Protein AF-A0AAW5KP10-F1 (afdb_monomer_lite)

Radius of gyration: 27.08 Å; chains: 1; bounding box: 74×50×56 Å

pLDDT: mean 73.11, std 18.59, range [37.91, 92.56]

Organism: NCBI:txid1160721

Sequence (96 aa):
QRYPEGTRICLDSMDNDPRPIPPGTKGIVQFVDDAGTLHCKFDNGRTLGVIPDVDKFHKIAQEQSQIDKQTEENIECEEITETEDLEENEEMNMSM

Foldseek 3Di:
DVADFQFKKFFQDAPPDPDTDDGRWIWTFHDADPVGWGFTQTPVRDTDTDHPVGTDMDTDDDDDPDPDDDPDDDPDDPPDPDDDDDDDDDDDDPDD

InterPro domains:
  IPR025463 Domain of unknown function DUF4314 [PF14192] (1-60)

Secondary structure (DSSP, 8-state):
--S-TT-EEEEEE-SS-SSPPPTTEEEEEE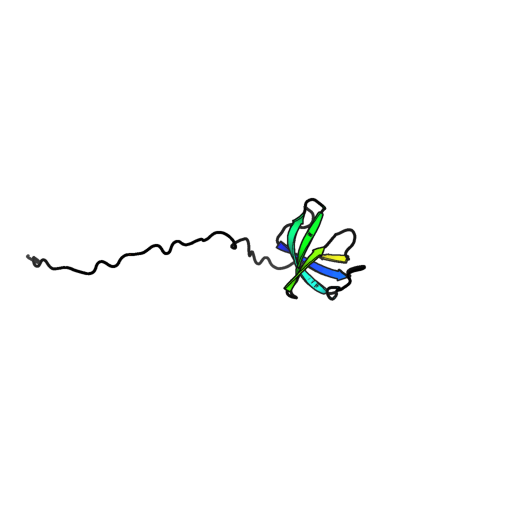EE-TT--EEEEETTS-EEEE-TTTSEEEE-----------SS------------------------

Structure (mmCIF, N/CA/C/O backbone):
data_AF-A0AAW5KP10-F1
#
_entry.id   AF-A0AAW5KP10-F1
#
loop_
_atom_site.group_PDB
_atom_site.id
_atom_site.type_symbol
_atom_site.label_atom_id
_atom_site.label_alt_id
_atom_site.label_comp_id
_atom_site.label_asym_id
_atom_site.label_entity_id
_atom_site.label_seq_id
_atom_site.pdbx_PDB_ins_code
_atom_site.Cartn_x
_atom_site.Cartn_y
_atom_site.Cartn_z
_atom_site.occupancy
_atom_site.B_iso_or_equiv
_atom_site.auth_seq_id
_atom_site.auth_comp_id
_atom_site.auth_asym_id
_atom_site.auth_atom_id
_atom_site.pdbx_PDB_model_num
ATOM 1 N N . GLN A 1 1 ? -14.089 -11.319 -3.694 1.00 61.66 1 GLN A N 1
ATOM 2 C CA . GLN A 1 1 ? -13.203 -10.223 -3.245 1.00 61.66 1 GLN A CA 1
ATOM 3 C C . GLN A 1 1 ? -12.163 -10.754 -2.255 1.00 61.66 1 GLN A C 1
ATOM 5 O O . GLN A 1 1 ? -12.563 -11.329 -1.252 1.00 61.66 1 GLN A O 1
ATOM 10 N N . ARG A 1 2 ? -10.849 -10.623 -2.513 1.00 75.69 2 ARG A N 1
ATOM 11 C CA . ARG A 1 2 ? -9.781 -11.093 -1.587 1.00 75.69 2 ARG A CA 1
ATOM 12 C C . ARG A 1 2 ? -9.390 -10.044 -0.532 1.00 75.69 2 ARG A C 1
ATOM 14 O O . ARG A 1 2 ? -8.847 -10.401 0.518 1.00 75.69 2 ARG A O 1
ATOM 21 N N . TYR A 1 3 ? -9.712 -8.783 -0.808 1.00 84.31 3 TYR A N 1
ATOM 22 C CA . TYR A 1 3 ? -9.455 -7.614 0.028 1.00 84.31 3 TYR A CA 1
ATOM 23 C C . TYR A 1 3 ? -10.675 -6.680 -0.068 1.00 84.31 3 TYR A C 1
ATOM 25 O O . TYR A 1 3 ? -10.806 -5.965 -1.062 1.00 84.31 3 TYR A O 1
ATOM 33 N N . PRO A 1 4 ? -11.640 -6.765 0.863 1.00 83.44 4 PRO A N 1
ATOM 34 C CA . PRO A 1 4 ? -12.749 -5.813 0.914 1.00 83.44 4 PRO A CA 1
ATOM 35 C C . PRO A 1 4 ? -12.275 -4.410 1.328 1.00 83.44 4 PRO A C 1
ATOM 37 O O . PRO A 1 4 ? -11.209 -4.262 1.935 1.00 83.44 4 PRO A O 1
ATOM 40 N N . GLU A 1 5 ? -13.086 -3.394 1.033 1.00 87.06 5 GLU A N 1
ATOM 41 C CA . GLU A 1 5 ? -12.952 -2.053 1.619 1.00 87.06 5 GLU A CA 1
ATOM 42 C C . GLU A 1 5 ? -12.870 -2.145 3.153 1.00 87.06 5 GLU A C 1
ATOM 44 O O . GLU A 1 5 ? -13.457 -3.033 3.776 1.00 87.06 5 GLU A O 1
ATOM 49 N N . GLY A 1 6 ? -12.054 -1.285 3.760 1.00 85.50 6 GLY A N 1
ATOM 50 C CA . GLY A 1 6 ? -11.770 -1.309 5.193 1.00 85.50 6 GLY A CA 1
ATOM 51 C C . GLY A 1 6 ? -10.719 -2.344 5.610 1.00 85.50 6 GLY A C 1
ATOM 52 O O . GLY A 1 6 ? -10.340 -2.395 6.779 1.00 85.50 6 GLY A O 1
ATOM 53 N N . THR A 1 7 ? -10.191 -3.156 4.685 1.00 88.06 7 THR A N 1
ATOM 54 C CA . THR A 1 7 ? -9.107 -4.091 5.020 1.00 88.06 7 THR A CA 1
ATOM 55 C C . THR A 1 7 ? -7.850 -3.324 5.394 1.00 88.06 7 THR A C 1
ATOM 57 O O . THR A 1 7 ? -7.338 -2.526 4.607 1.00 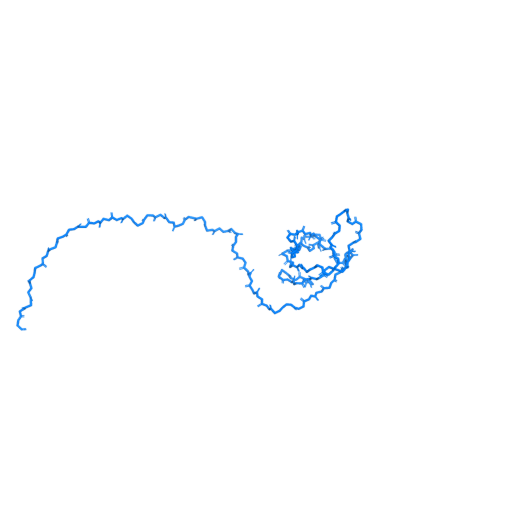88.06 7 THR A O 1
ATOM 60 N N . ARG A 1 8 ? -7.291 -3.626 6.565 1.00 91.56 8 ARG A N 1
ATOM 61 C CA . ARG A 1 8 ? -5.988 -3.106 6.955 1.00 91.56 8 ARG A CA 1
ATOM 62 C C . ARG A 1 8 ? -4.864 -3.967 6.384 1.00 91.56 8 ARG A C 1
ATOM 64 O O . ARG A 1 8 ? -4.817 -5.184 6.576 1.00 91.56 8 ARG A O 1
ATOM 71 N N . ILE A 1 9 ? -3.933 -3.316 5.703 1.00 91.25 9 ILE A N 1
ATOM 72 C CA . ILE A 1 9 ? -2.740 -3.924 5.124 1.00 91.25 9 ILE A CA 1
ATOM 73 C C . ILE A 1 9 ? -1.477 -3.262 5.668 1.00 91.25 9 ILE A C 1
ATOM 75 O O . ILE A 1 9 ? -1.499 -2.121 6.130 1.00 91.25 9 ILE A O 1
ATOM 79 N N . CYS A 1 10 ? -0.373 -3.991 5.614 1.00 91.88 10 CYS A N 1
ATOM 80 C CA . CYS A 1 10 ? 0.961 -3.502 5.914 1.00 91.88 10 CYS A CA 1
ATOM 81 C C . CYS A 1 10 ? 1.841 -3.755 4.692 1.00 91.88 10 CYS A C 1
ATOM 83 O O . CYS A 1 10 ? 1.920 -4.890 4.218 1.00 91.88 10 CYS A O 1
ATOM 85 N N . LEU A 1 11 ? 2.443 -2.693 4.158 1.00 91.00 11 LEU A N 1
ATOM 86 C CA . LEU A 1 11 ? 3.317 -2.776 2.995 1.00 91.00 11 LEU A CA 1
ATOM 87 C C . LEU A 1 11 ? 4.698 -3.259 3.436 1.00 91.00 11 LEU A C 1
ATOM 89 O O . LEU A 1 11 ? 5.332 -2.609 4.261 1.00 91.00 11 LEU A O 1
ATOM 93 N N . ASP A 1 12 ? 5.177 -4.366 2.880 1.00 89.44 12 ASP A N 1
ATOM 94 C CA . ASP A 1 12 ? 6.485 -4.939 3.208 1.00 89.44 12 ASP A CA 1
ATOM 95 C C . ASP A 1 12 ? 7.582 -4.421 2.288 1.00 89.44 12 ASP A C 1
ATOM 97 O O . ASP A 1 12 ? 8.709 -4.214 2.723 1.00 89.44 12 ASP A O 1
ATOM 101 N N . SER A 1 13 ? 7.281 -4.241 1.004 1.00 85.56 13 SER A N 1
ATOM 102 C CA . SER A 1 13 ? 8.217 -3.697 0.026 1.00 85.56 13 SER A CA 1
ATOM 103 C C . SER A 1 13 ? 7.479 -3.315 -1.252 1.00 85.56 13 SER A C 1
ATOM 105 O O . SER A 1 13 ? 6.440 -3.892 -1.573 1.00 85.56 13 SER A O 1
ATOM 107 N N . MET A 1 14 ? 8.048 -2.361 -1.978 1.00 82.38 14 MET A N 1
ATOM 108 C CA . MET A 1 14 ? 7.521 -1.843 -3.229 1.00 82.38 14 MET A CA 1
ATOM 109 C C . MET A 1 14 ? 8.642 -1.873 -4.260 1.00 82.38 14 MET A C 1
ATOM 111 O O . MET A 1 14 ? 9.685 -1.249 -4.048 1.00 82.38 14 MET A O 1
ATOM 115 N N . ASP A 1 15 ? 8.447 -2.627 -5.338 1.00 72.94 15 ASP A N 1
ATOM 116 C CA . ASP A 1 15 ? 9.431 -2.715 -6.413 1.00 72.94 15 ASP A CA 1
ATOM 117 C C . ASP A 1 15 ? 9.234 -1.543 -7.389 1.00 72.94 15 ASP A C 1
ATOM 119 O O . ASP A 1 15 ? 8.129 -1.262 -7.843 1.00 72.94 15 ASP A O 1
ATOM 123 N N . ASN A 1 16 ? 10.333 -0.865 -7.735 1.00 68.81 16 ASN A N 1
ATOM 124 C CA . ASN A 1 16 ? 10.414 0.180 -8.770 1.00 68.81 16 ASN A CA 1
ATOM 125 C C . ASN A 1 16 ? 9.646 1.505 -8.541 1.00 68.81 16 ASN A C 1
ATOM 127 O O . ASN A 1 16 ? 9.500 2.275 -9.492 1.00 68.81 16 ASN A O 1
ATOM 131 N N . ASP A 1 17 ? 9.214 1.845 -7.321 1.00 75.88 17 ASP A N 1
ATOM 132 C CA . ASP A 1 17 ? 8.623 3.172 -7.063 1.00 75.88 17 ASP A CA 1
ATOM 133 C C . ASP A 1 17 ? 9.722 4.256 -6.911 1.00 75.88 17 ASP A C 1
ATOM 135 O O . ASP A 1 17 ? 10.654 4.080 -6.120 1.00 75.88 17 ASP A O 1
ATOM 139 N N . PRO A 1 18 ? 9.648 5.397 -7.629 1.00 75.88 18 PRO A N 1
ATOM 140 C CA . PRO A 1 18 ? 10.612 6.498 -7.505 1.00 75.88 18 PRO A CA 1
ATOM 141 C C . PRO A 1 18 ? 10.577 7.211 -6.140 1.00 75.88 18 PRO A C 1
ATOM 143 O O . PRO A 1 18 ? 11.510 7.934 -5.788 1.00 75.88 18 PRO A O 1
ATOM 146 N N . ARG A 1 19 ? 9.496 7.053 -5.370 1.00 76.81 19 ARG A N 1
ATOM 147 C CA . ARG A 1 19 ? 9.302 7.556 -4.005 1.00 76.81 19 ARG A CA 1
ATOM 148 C C . ARG A 1 19 ? 8.646 6.459 -3.157 1.00 76.81 19 ARG A C 1
ATOM 150 O O . ARG A 1 19 ? 7.475 6.606 -2.776 1.00 76.81 19 ARG A O 1
ATOM 157 N N . PRO A 1 20 ? 9.391 5.400 -2.805 1.00 78.75 20 PRO A N 1
ATOM 158 C CA . PRO A 1 20 ? 8.825 4.261 -2.104 1.00 78.75 20 PRO A CA 1
ATOM 159 C C . PRO A 1 20 ? 8.276 4.680 -0.740 1.00 78.75 20 PRO A C 1
ATOM 161 O O . PRO A 1 20 ? 8.788 5.585 -0.072 1.00 78.75 20 PRO A O 1
ATOM 164 N N . ILE A 1 21 ? 7.194 4.029 -0.330 1.00 83.69 21 ILE A N 1
ATOM 165 C CA . ILE A 1 21 ? 6.708 4.111 1.045 1.00 83.69 21 ILE A CA 1
ATOM 166 C C . ILE A 1 21 ? 7.604 3.209 1.909 1.00 83.69 21 ILE A C 1
ATOM 168 O O . ILE A 1 21 ? 7.946 2.110 1.469 1.00 83.69 21 ILE A O 1
ATOM 172 N N . PRO A 1 22 ? 8.001 3.638 3.124 1.00 84.69 22 PRO A N 1
ATOM 173 C CA . PRO A 1 22 ? 8.809 2.800 3.995 1.00 84.69 22 PRO A CA 1
ATOM 174 C C . PRO A 1 22 ? 8.142 1.443 4.263 1.00 84.69 22 PRO A C 1
ATOM 176 O O . PRO A 1 22 ? 6.930 1.397 4.515 1.00 84.69 22 PRO A O 1
ATOM 179 N N . PRO A 1 23 ? 8.913 0.348 4.257 1.00 88.94 23 PRO A N 1
ATOM 180 C CA . PRO A 1 23 ? 8.400 -0.961 4.627 1.00 88.94 23 PRO A CA 1
ATOM 181 C C . PRO A 1 23 ? 7.885 -0.936 6.074 1.00 88.94 23 PRO A C 1
ATOM 183 O O . PRO A 1 23 ? 8.429 -0.241 6.932 1.00 88.94 23 PRO A O 1
ATOM 186 N N . GLY A 1 24 ? 6.809 -1.666 6.346 1.00 89.00 24 GLY A N 1
ATOM 187 C CA . GLY A 1 24 ? 6.084 -1.637 7.615 1.00 89.00 24 GLY A CA 1
ATOM 188 C C . GLY A 1 24 ? 5.016 -0.541 7.716 1.00 89.00 24 GLY A C 1
ATOM 189 O O . GLY A 1 24 ? 4.343 -0.441 8.746 1.00 89.00 24 GLY A O 1
ATOM 190 N N . THR A 1 25 ? 4.834 0.286 6.679 1.00 90.94 25 THR A N 1
ATOM 191 C CA . THR A 1 25 ? 3.770 1.298 6.686 1.00 90.94 25 THR A CA 1
ATOM 192 C C . THR A 1 25 ? 2.412 0.621 6.537 1.00 90.94 25 THR A C 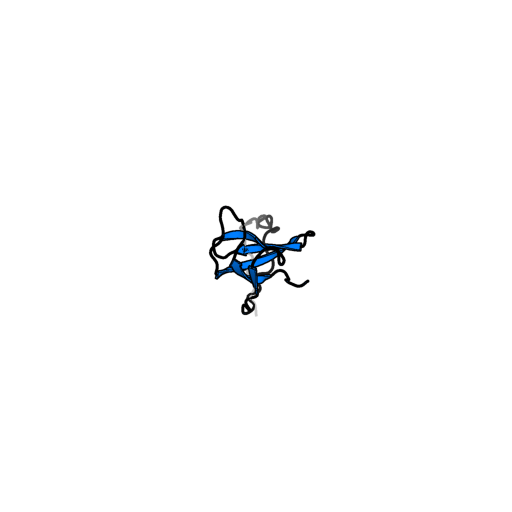1
ATOM 194 O O . THR A 1 25 ? 2.163 -0.138 5.598 1.00 90.94 25 THR A O 1
ATOM 197 N N . LYS A 1 26 ? 1.512 0.927 7.469 1.00 92.56 26 LYS A N 1
ATOM 198 C CA . LYS A 1 26 ? 0.153 0.391 7.499 1.00 92.56 26 LYS A CA 1
ATOM 199 C C . LYS A 1 26 ? -0.787 1.297 6.715 1.00 92.56 26 LYS A C 1
ATOM 201 O O . LYS A 1 26 ? -0.614 2.516 6.700 1.00 92.56 26 LYS A O 1
ATOM 206 N N . GLY A 1 27 ? -1.777 0.702 6.066 1.00 91.56 27 GLY A N 1
ATOM 207 C CA . GLY A 1 27 ? -2.763 1.411 5.262 1.00 91.56 27 GLY A CA 1
ATOM 208 C C . GLY A 1 27 ? -4.095 0.681 5.196 1.00 91.56 27 GLY A C 1
ATOM 209 O O . GLY A 1 27 ? -4.165 -0.522 5.427 1.00 91.56 27 GLY A O 1
ATOM 210 N N . ILE A 1 28 ? -5.167 1.426 4.949 1.00 91.94 28 ILE A N 1
ATOM 211 C CA . ILE A 1 28 ? -6.529 0.899 4.807 1.00 91.94 28 ILE A CA 1
ATOM 212 C C . ILE A 1 28 ? -6.890 0.881 3.325 1.00 91.94 28 ILE A C 1
ATOM 214 O O . ILE A 1 28 ? -6.715 1.891 2.643 1.00 91.94 28 ILE A O 1
ATOM 218 N N . VAL A 1 29 ? -7.412 -0.246 2.843 1.00 91.25 29 VAL A N 1
ATOM 219 C CA . VAL A 1 29 ? -8.008 -0.363 1.506 1.00 91.25 29 VAL A CA 1
ATOM 220 C C . VAL A 1 29 ? -9.290 0.468 1.474 1.00 91.25 29 VAL A C 1
ATOM 222 O O . VAL A 1 29 ? -10.215 0.184 2.229 1.00 91.25 29 VAL A O 1
ATOM 225 N N . GLN A 1 30 ? -9.348 1.481 0.613 1.00 90.81 30 GLN A N 1
ATOM 226 C CA . GLN A 1 30 ? -10.558 2.273 0.385 1.00 90.81 30 GLN A CA 1
ATOM 227 C C . GLN A 1 30 ? -11.434 1.627 -0.679 1.00 90.81 30 GLN A C 1
ATOM 229 O O . GLN A 1 30 ? -12.614 1.406 -0.469 1.00 90.81 30 GLN A O 1
ATOM 234 N N . PHE A 1 31 ? -10.854 1.275 -1.820 1.00 88.25 31 PHE A N 1
ATOM 235 C CA . PHE A 1 31 ? -11.593 0.630 -2.897 1.00 88.25 31 PHE A CA 1
ATOM 236 C C . PHE A 1 31 ? -10.652 -0.180 -3.785 1.00 88.25 31 PHE A C 1
ATOM 238 O O . PHE A 1 31 ? -9.427 -0.070 -3.697 1.00 88.25 31 PHE A O 1
ATOM 245 N N . VAL A 1 32 ? -11.244 -1.029 -4.619 1.00 89.38 32 VAL A N 1
ATOM 246 C CA . VAL A 1 32 ? -10.541 -1.813 -5.635 1.00 89.38 32 VAL A CA 1
ATOM 247 C C . VAL A 1 32 ? -11.054 -1.346 -6.986 1.00 89.38 32 VAL A C 1
ATOM 249 O O . VAL A 1 32 ? -12.271 -1.260 -7.159 1.00 89.38 32 VAL A O 1
ATOM 252 N N . ASP A 1 33 ? -10.151 -1.011 -7.900 1.00 88.94 33 ASP A N 1
ATOM 253 C CA . ASP A 1 33 ? -10.531 -0.687 -9.275 1.00 88.94 33 ASP A CA 1
ATOM 254 C C . ASP A 1 33 ? -10.897 -1.963 -10.068 1.00 88.94 33 ASP A C 1
ATOM 256 O O . ASP A 1 33 ? -10.806 -3.096 -9.581 1.00 88.94 33 ASP A O 1
ATOM 260 N N . ASP A 1 34 ? -11.352 -1.783 -11.303 1.00 87.94 34 ASP A N 1
ATOM 261 C CA . ASP A 1 34 ? -11.687 -2.861 -12.235 1.00 87.94 34 ASP A CA 1
ATOM 262 C C . ASP A 1 34 ? -10.454 -3.626 -12.748 1.00 87.94 34 ASP A C 1
ATOM 264 O O . ASP A 1 34 ? -10.569 -4.794 -13.128 1.00 87.94 34 ASP A O 1
ATOM 268 N N . ALA A 1 35 ? -9.273 -3.005 -12.699 1.00 86.44 35 ALA A N 1
ATOM 269 C CA . ALA A 1 35 ? -7.991 -3.635 -13.007 1.00 86.44 35 ALA A CA 1
ATOM 270 C C . ALA A 1 35 ? -7.465 -4.547 -11.877 1.00 86.44 35 ALA A C 1
ATOM 272 O O . ALA A 1 35 ? -6.558 -5.348 -12.108 1.00 86.44 35 ALA A O 1
ATOM 273 N N . GLY A 1 36 ? -8.039 -4.471 -10.671 1.00 86.44 36 GLY A N 1
ATOM 274 C CA . GLY A 1 36 ? -7.631 -5.249 -9.498 1.00 86.44 36 GLY A CA 1
ATOM 275 C C . GLY A 1 36 ? -6.578 -4.573 -8.609 1.00 86.44 36 GLY A C 1
ATOM 276 O O . GLY A 1 36 ? -6.044 -5.217 -7.702 1.00 86.44 36 GLY A O 1
ATOM 277 N N . THR A 1 37 ? -6.295 -3.290 -8.830 1.00 89.50 37 THR A N 1
ATOM 278 C CA . THR A 1 37 ? -5.457 -2.437 -7.986 1.00 89.50 37 THR A CA 1
ATOM 279 C C . THR A 1 37 ? -6.194 -2.065 -6.705 1.00 89.50 37 THR A C 1
ATOM 281 O O . THR A 1 37 ? -7.334 -1.597 -6.710 1.00 89.50 37 THR A O 1
ATOM 284 N N . LEU A 1 38 ? -5.521 -2.229 -5.570 1.00 90.69 38 LEU A N 1
ATOM 285 C CA . LEU A 1 38 ? -6.039 -1.867 -4.256 1.00 90.69 38 LEU A CA 1
ATOM 286 C C . LEU A 1 38 ? -5.667 -0.423 -3.942 1.00 90.69 38 LEU A C 1
ATOM 288 O O . LEU A 1 38 ? -4.520 -0.140 -3.598 1.00 90.69 38 LEU A O 1
ATOM 292 N N . HIS A 1 39 ? -6.625 0.494 -3.993 1.00 91.19 39 HIS A N 1
ATOM 293 C CA . HIS A 1 39 ? -6.393 1.871 -3.575 1.00 91.19 39 HIS A CA 1
ATOM 294 C C . HIS A 1 39 ? -6.365 1.946 -2.053 1.00 91.19 39 HIS A C 1
ATOM 296 O O . HIS A 1 39 ? -7.387 1.790 -1.383 1.00 91.19 39 HIS A O 1
ATOM 302 N N . CYS A 1 40 ? -5.175 2.175 -1.502 1.00 91.25 40 CYS A N 1
ATOM 303 C CA . CYS A 1 40 ? -4.938 2.157 -0.068 1.00 91.25 40 CYS A CA 1
ATOM 304 C C . CYS A 1 40 ? -4.514 3.535 0.436 1.00 91.25 40 CYS A C 1
ATOM 306 O O . CYS A 1 40 ? -3.644 4.187 -0.146 1.00 91.25 40 CYS A O 1
ATOM 308 N N . LYS A 1 41 ? -5.090 3.960 1.562 1.00 92.06 41 LYS A N 1
ATOM 309 C CA . LYS A 1 41 ? -4.651 5.142 2.308 1.00 92.06 41 LYS A CA 1
ATOM 310 C C . LYS A 1 41 ? -3.736 4.711 3.445 1.00 92.06 41 LYS A C 1
ATOM 312 O O . LYS A 1 41 ? -4.171 4.021 4.366 1.00 92.06 41 LYS A O 1
ATOM 317 N N . PHE A 1 42 ? -2.474 5.105 3.364 1.00 90.56 42 PHE A N 1
ATOM 318 C CA . PHE A 1 42 ? -1.444 4.797 4.347 1.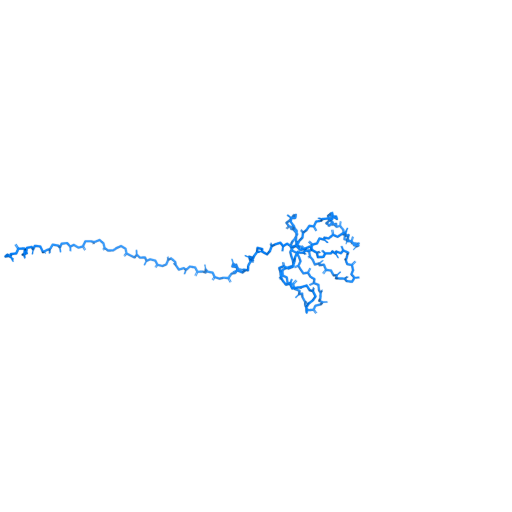00 90.56 42 PHE A CA 1
ATOM 319 C C . PHE A 1 42 ? -1.424 5.816 5.491 1.00 90.56 42 PHE A C 1
ATOM 321 O O . PHE A 1 42 ? -1.782 6.981 5.321 1.00 90.56 42 PHE A O 1
ATOM 328 N N . ASP A 1 43 ? -0.960 5.383 6.664 1.00 89.06 43 ASP A N 1
ATOM 329 C CA . ASP A 1 43 ? -0.900 6.202 7.888 1.00 89.06 43 ASP A CA 1
ATOM 330 C C . ASP A 1 43 ? 0.024 7.415 7.766 1.00 89.06 43 ASP A C 1
ATOM 332 O O . ASP A 1 43 ? -0.141 8.410 8.462 1.00 89.06 43 ASP A O 1
ATOM 336 N N . ASN A 1 44 ? 0.982 7.356 6.843 1.00 86.12 44 ASN A N 1
ATOM 337 C CA . ASN A 1 44 ? 1.848 8.482 6.502 1.00 86.12 44 ASN A CA 1
ATOM 338 C C . ASN A 1 44 ? 1.122 9.586 5.702 1.00 86.12 44 ASN A C 1
ATOM 340 O O . ASN A 1 44 ? 1.768 10.518 5.229 1.00 86.12 44 ASN A O 1
ATOM 344 N N . GLY A 1 45 ? -0.193 9.460 5.500 1.00 86.06 45 GLY A N 1
ATOM 345 C CA . GLY A 1 45 ? -1.019 10.399 4.748 1.00 86.06 45 GLY A CA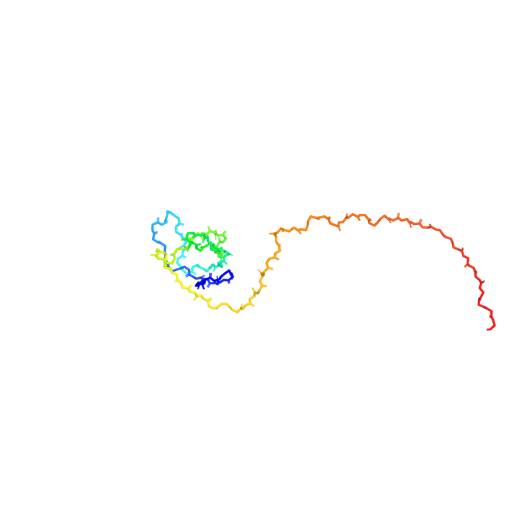 1
ATOM 346 C C . GLY A 1 45 ? -0.939 10.231 3.231 1.00 86.06 45 GLY A C 1
ATOM 347 O O . GLY A 1 45 ? -1.615 10.961 2.510 1.00 86.06 45 GLY A O 1
ATOM 348 N N . ARG A 1 46 ? -0.144 9.282 2.721 1.00 86.19 46 ARG A N 1
ATOM 349 C CA . ARG A 1 46 ? -0.070 8.988 1.287 1.00 86.19 46 ARG A CA 1
ATOM 350 C C . ARG A 1 46 ? -1.178 8.022 0.891 1.00 86.19 46 ARG A C 1
ATOM 352 O O . ARG A 1 46 ? -1.474 7.067 1.604 1.00 86.19 46 ARG A O 1
ATOM 359 N N . THR A 1 47 ? -1.722 8.230 -0.297 1.00 89.00 47 THR A N 1
ATOM 360 C CA . THR A 1 47 ? -2.604 7.266 -0.956 1.00 89.00 47 THR A CA 1
ATOM 361 C C . THR A 1 47 ? -1.842 6.645 -2.113 1.00 89.00 47 THR A C 1
ATOM 363 O O . THR A 1 47 ? -1.205 7.365 -2.883 1.00 89.00 47 THR A O 1
ATOM 366 N N . LEU A 1 48 ? -1.875 5.320 -2.221 1.00 87.94 48 LEU A N 1
ATOM 367 C CA . LEU A 1 48 ? -1.205 4.601 -3.297 1.00 87.94 48 LEU A CA 1
ATOM 368 C C . LEU A 1 48 ? -1.993 3.346 -3.687 1.00 87.94 48 LEU A C 1
ATOM 370 O O . LEU A 1 48 ? -2.660 2.741 -2.846 1.00 87.94 48 LEU A O 1
ATOM 374 N N . GLY A 1 49 ? -1.908 2.972 -4.963 1.00 89.94 49 GLY A N 1
ATOM 375 C CA . GLY A 1 49 ? -2.406 1.695 -5.462 1.00 89.94 49 GLY A CA 1
ATOM 376 C C . GLY A 1 49 ? -1.426 0.573 -5.128 1.00 89.94 49 GLY A C 1
ATOM 377 O O . GLY A 1 49 ? -0.230 0.736 -5.340 1.00 89.94 49 GLY A O 1
ATOM 378 N N . VAL A 1 50 ? -1.935 -0.534 -4.595 1.00 89.38 50 VAL A N 1
ATOM 379 C CA . VAL A 1 50 ? -1.167 -1.739 -4.268 1.00 89.38 50 VAL A CA 1
ATOM 380 C C . VAL A 1 50 ? -1.673 -2.889 -5.132 1.00 89.38 50 VAL A C 1
ATOM 382 O O . VAL A 1 50 ? -2.873 -3.165 -5.158 1.00 89.38 50 VAL A O 1
ATOM 385 N N . ILE A 1 51 ? -0.781 -3.581 -5.830 1.00 89.31 51 ILE A N 1
ATOM 386 C CA . ILE A 1 51 ? -1.136 -4.682 -6.731 1.00 89.31 51 ILE A CA 1
ATOM 387 C C . ILE A 1 51 ? -0.678 -6.007 -6.100 1.00 89.31 51 ILE A C 1
ATOM 389 O O . ILE A 1 51 ? 0.522 -6.186 -5.908 1.00 89.31 51 ILE A O 1
ATOM 393 N N . PRO A 1 52 ? -1.582 -6.967 -5.808 1.00 86.50 52 PRO A N 1
ATOM 394 C CA . PRO A 1 52 ? -1.243 -8.265 -5.199 1.00 86.50 52 PRO A CA 1
ATOM 395 C C . PRO A 1 52 ? -0.127 -9.058 -5.882 1.00 86.50 52 PRO A C 1
ATOM 397 O O . PRO A 1 52 ? 0.573 -9.810 -5.207 1.00 86.50 52 PRO A O 1
ATOM 400 N N . ASP A 1 53 ? 0.025 -8.897 -7.196 1.00 86.00 53 ASP A N 1
ATOM 401 C CA . ASP A 1 53 ? 0.998 -9.635 -8.006 1.00 86.00 53 ASP A CA 1
ATOM 402 C C . ASP A 1 53 ? 2.334 -8.892 -8.201 1.00 86.00 53 ASP A C 1
ATOM 404 O O . ASP A 1 53 ? 3.284 -9.476 -8.719 1.00 86.00 53 ASP A O 1
ATOM 408 N N . VAL A 1 54 ? 2.424 -7.619 -7.793 1.00 87.38 54 VAL A N 1
ATOM 409 C CA . VAL A 1 54 ? 3.619 -6.770 -7.976 1.00 87.38 54 VAL A CA 1
ATOM 410 C C . VAL A 1 54 ? 4.186 -6.327 -6.629 1.00 87.38 54 VAL A C 1
ATOM 412 O O . VAL A 1 54 ? 5.387 -6.440 -6.392 1.00 87.38 54 VAL A O 1
ATOM 415 N N . ASP A 1 55 ? 3.325 -5.861 -5.728 1.00 87.94 55 ASP A N 1
ATOM 416 C CA . ASP A 1 55 ? 3.711 -5.335 -4.426 1.00 87.94 55 ASP A CA 1
ATOM 417 C C . ASP A 1 55 ? 3.718 -6.418 -3.351 1.00 87.94 55 ASP A C 1
ATOM 419 O O . ASP A 1 55 ? 2.864 -7.308 -3.304 1.00 87.94 55 ASP A O 1
ATOM 423 N N . LYS A 1 56 ? 4.659 -6.304 -2.411 1.00 90.12 56 LYS A N 1
ATOM 424 C CA . LYS A 1 56 ? 4.747 -7.212 -1.266 1.00 90.12 56 LYS A CA 1
ATOM 425 C C . LYS A 1 56 ? 4.042 -6.582 -0.079 1.00 90.12 56 LYS A C 1
ATOM 427 O O . LYS A 1 56 ? 4.481 -5.556 0.442 1.00 90.12 56 LYS A O 1
ATOM 432 N N . PHE A 1 57 ? 2.956 -7.205 0.359 1.00 90.94 57 PHE A N 1
ATOM 433 C CA . PHE A 1 57 ? 2.203 -6.771 1.529 1.00 90.94 57 PHE A CA 1
ATOM 434 C C . PHE A 1 57 ? 1.483 -7.938 2.200 1.00 90.94 57 PHE A C 1
ATOM 436 O O . PHE A 1 57 ? 1.206 -8.974 1.589 1.00 90.94 57 PHE A O 1
ATOM 443 N N . HIS A 1 58 ? 1.091 -7.727 3.451 1.00 90.94 58 HIS A N 1
ATOM 444 C CA . HIS A 1 58 ? 0.268 -8.665 4.202 1.00 90.94 58 HIS A CA 1
ATOM 445 C C . HIS A 1 58 ? -0.921 -7.967 4.862 1.00 90.94 58 HIS A C 1
ATOM 447 O O . HIS A 1 58 ? -0.911 -6.767 5.142 1.00 90.94 58 HIS A O 1
ATOM 453 N N . LYS A 1 59 ? -1.984 -8.739 5.105 1.00 90.06 59 LYS A N 1
ATOM 454 C CA . LYS A 1 59 ? -3.147 -8.266 5.862 1.00 90.06 59 LYS A CA 1
ATOM 455 C C . LYS A 1 59 ? -2.807 -8.268 7.342 1.00 90.06 59 LYS A C 1
ATOM 457 O O . LYS A 1 59 ? -2.255 -9.244 7.846 1.00 90.06 59 LYS A O 1
ATOM 462 N N . ILE A 1 60 ? -3.191 -7.205 8.028 1.00 89.69 60 ILE A N 1
ATOM 463 C CA . ILE A 1 60 ? -3.107 -7.118 9.481 1.00 89.69 60 ILE A CA 1
ATOM 464 C C . ILE A 1 60 ? -4.526 -7.092 10.037 1.00 89.69 60 ILE A C 1
ATOM 466 O O . ILE A 1 60 ? -5.373 -6.336 9.569 1.00 89.69 60 ILE A O 1
ATOM 470 N N . ALA A 1 61 ? -4.807 -7.954 11.012 1.00 77.44 61 ALA A N 1
ATOM 471 C CA . ALA A 1 61 ? -6.082 -7.925 11.712 1.00 77.44 61 ALA A CA 1
ATOM 472 C C . ALA A 1 61 ? -6.115 -6.658 12.573 1.00 77.44 61 ALA A C 1
ATOM 474 O O . ALA A 1 61 ? -5.329 -6.523 13.510 1.00 77.44 61 ALA A O 1
ATOM 475 N N . GLN A 1 62 ? -6.979 -5.709 12.228 1.00 63.22 62 GLN A N 1
ATOM 476 C CA . GLN A 1 62 ? -7.356 -4.645 13.148 1.00 63.22 62 GLN A CA 1
ATOM 477 C C . GLN A 1 62 ? -8.676 -5.011 13.803 1.00 63.22 62 GLN A C 1
ATOM 479 O O . GLN A 1 62 ? -9.593 -5.479 13.129 1.00 63.22 62 GLN A O 1
ATOM 484 N N . GLU A 1 63 ? -8.765 -4.780 15.111 1.00 53.44 63 GLU A N 1
ATOM 485 C CA . GLU A 1 63 ? -10.049 -4.750 15.796 1.00 53.44 63 GLU A CA 1
ATOM 486 C C . GLU A 1 63 ? -10.919 -3.675 15.138 1.00 53.44 63 GLU A C 1
ATOM 488 O O . GLU A 1 63 ? -10.525 -2.518 14.979 1.00 53.44 63 GLU A O 1
ATOM 493 N N . GLN A 1 64 ? -12.070 -4.132 14.661 1.00 44.56 64 GLN A N 1
ATOM 494 C CA . GLN A 1 64 ? -13.013 -3.440 13.802 1.00 44.56 64 GLN A CA 1
ATOM 495 C C . GLN A 1 64 ? -13.426 -2.081 14.397 1.00 44.56 64 GLN A C 1
ATOM 497 O O . GLN A 1 64 ? -14.320 -2.005 15.233 1.00 44.56 64 GLN A O 1
ATOM 502 N N . SER A 1 65 ? -12.811 -0.987 13.953 1.00 46.47 65 SER A N 1
ATOM 503 C CA . SER A 1 65 ? -13.389 0.352 14.102 1.00 46.47 65 SER A CA 1
ATOM 504 C C . SER A 1 65 ? -14.032 0.701 12.767 1.00 46.47 65 SER A C 1
ATOM 506 O O . SER A 1 65 ? -13.376 1.137 11.826 1.00 46.47 65 SER A O 1
ATOM 508 N N . GLN A 1 66 ? -15.323 0.392 12.671 1.00 46.69 66 GLN A N 1
ATOM 509 C CA . GLN A 1 66 ? -16.198 0.811 11.584 1.00 46.69 66 GLN A CA 1
ATOM 510 C C . GLN A 1 66 ? -16.149 2.341 11.480 1.00 46.69 66 GLN A C 1
ATOM 512 O O . GLN A 1 66 ? -16.689 3.038 12.333 1.00 46.69 66 GLN A O 1
ATOM 517 N N . ILE A 1 67 ? -15.490 2.872 10.454 1.00 50.84 67 ILE A N 1
ATOM 518 C CA . ILE A 1 67 ? -15.722 4.242 9.990 1.00 50.84 67 ILE A CA 1
ATOM 519 C C . ILE A 1 67 ? -16.144 4.100 8.533 1.00 50.84 67 ILE A C 1
ATOM 521 O O . ILE A 1 67 ? -15.379 4.337 7.603 1.00 50.84 67 ILE A O 1
ATOM 525 N N . ASP A 1 68 ? -17.364 3.600 8.363 1.00 47.59 68 ASP A N 1
ATOM 526 C CA . ASP A 1 68 ? -18.083 3.657 7.103 1.00 47.59 68 ASP A CA 1
ATOM 527 C C . ASP A 1 68 ? -18.631 5.085 6.922 1.00 47.59 68 ASP A C 1
ATOM 529 O O . ASP A 1 68 ? -19.399 5.572 7.746 1.00 47.59 68 ASP A O 1
ATOM 533 N N . LYS A 1 69 ? -18.235 5.716 5.809 1.00 47.44 69 LYS A N 1
ATOM 534 C CA . LYS A 1 69 ? -19.051 6.609 4.962 1.00 47.44 69 LYS A CA 1
ATOM 535 C C . LYS A 1 69 ? -19.702 7.829 5.633 1.00 47.44 69 LYS A C 1
ATOM 537 O O . LYS A 1 69 ? -20.805 7.729 6.156 1.00 47.44 69 LYS A O 1
ATOM 542 N N . GLN A 1 70 ? -19.087 9.009 5.490 1.00 41.97 70 GLN A N 1
ATOM 543 C CA . GLN A 1 70 ? -19.785 10.308 5.583 1.00 41.97 70 GLN A CA 1
ATOM 544 C C . GLN A 1 70 ? -18.922 11.461 5.025 1.00 41.97 70 GLN A C 1
ATOM 546 O O . GLN A 1 70 ? -18.425 12.311 5.754 1.00 41.97 70 GLN A O 1
ATOM 551 N N . THR A 1 71 ? -18.672 11.472 3.718 1.00 46.59 71 THR A N 1
ATOM 552 C CA . THR A 1 71 ? -18.211 12.656 2.958 1.00 46.59 71 THR A CA 1
ATOM 553 C C . THR A 1 71 ? -18.530 12.312 1.505 1.00 46.59 71 THR A C 1
ATOM 555 O O . THR A 1 71 ? -17.797 11.554 0.893 1.00 46.59 71 THR A O 1
ATOM 558 N N . GLU A 1 72 ? -19.748 12.485 1.016 1.00 51.53 72 GLU A N 1
ATOM 559 C CA . GLU A 1 72 ? -20.429 13.703 0.565 1.00 51.53 72 GLU A CA 1
ATOM 560 C C . GLU A 1 72 ? -21.907 13.263 0.476 1.00 51.53 72 GLU A C 1
ATOM 562 O O . GLU A 1 72 ? -22.188 12.210 -0.082 1.00 51.53 72 GLU A O 1
ATOM 567 N N . GLU A 1 73 ? -22.847 13.795 1.247 1.00 46.53 73 GLU A N 1
ATOM 568 C CA . GLU A 1 73 ? -23.715 14.916 0.890 1.00 46.53 73 GLU A CA 1
ATOM 569 C C . GLU A 1 73 ? -24.492 15.274 2.170 1.00 46.53 73 GLU A C 1
ATOM 571 O O . GLU A 1 73 ? -25.429 14.577 2.530 1.00 46.53 73 GLU A O 1
ATOM 576 N N . ASN A 1 74 ? -24.101 16.332 2.878 1.00 46.81 74 ASN A N 1
ATOM 577 C CA . ASN A 1 74 ? -25.002 17.070 3.770 1.00 46.81 74 ASN A CA 1
ATOM 578 C C . ASN A 1 74 ? -24.805 18.547 3.418 1.00 46.81 74 ASN A C 1
ATOM 580 O O . ASN A 1 74 ? -24.170 19.312 4.141 1.00 46.81 74 ASN A O 1
ATOM 584 N N . ILE A 1 75 ? -25.265 18.900 2.216 1.00 52.03 75 ILE A N 1
ATOM 585 C CA . ILE A 1 75 ? -25.508 20.286 1.828 1.00 52.03 75 ILE A CA 1
ATOM 586 C C . ILE A 1 75 ? -26.694 20.762 2.676 1.00 52.03 75 ILE A C 1
ATOM 588 O O . ILE A 1 75 ? -27.790 20.223 2.568 1.00 52.03 75 ILE A O 1
ATOM 592 N N . GLU A 1 76 ? -26.397 21.713 3.561 1.00 50.94 76 GLU A N 1
ATOM 593 C CA . GLU A 1 76 ? -27.263 22.796 4.045 1.00 50.94 76 GLU A CA 1
ATOM 594 C C . GLU A 1 76 ? -28.718 22.426 4.386 1.00 50.94 76 GLU A C 1
ATOM 596 O O . GLU A 1 76 ? -29.626 22.505 3.565 1.00 50.94 76 GLU A O 1
ATOM 601 N N . CYS A 1 77 ? -28.961 22.119 5.660 1.00 43.12 77 CYS A N 1
ATOM 602 C CA . CYS A 1 77 ? -30.278 22.260 6.285 1.00 43.12 77 CYS A CA 1
ATOM 603 C C . CYS A 1 77 ? -30.138 23.112 7.555 1.00 43.12 77 CYS A C 1
ATOM 605 O O . CYS A 1 77 ? -30.467 22.672 8.649 1.00 43.12 77 CYS A O 1
ATOM 607 N N . GLU A 1 78 ? -29.598 24.321 7.416 1.00 48.09 78 GLU A N 1
ATOM 608 C CA . GLU A 1 78 ? -29.807 25.404 8.387 1.00 48.09 78 GLU A CA 1
ATOM 609 C C . GLU A 1 78 ? -30.548 26.540 7.670 1.00 48.09 78 GLU A C 1
ATOM 611 O O . GLU A 1 78 ? -30.070 27.664 7.545 1.00 48.09 78 GLU A O 1
ATOM 616 N N . GLU A 1 79 ? -31.727 26.216 7.135 1.00 45.44 79 GLU A N 1
ATOM 617 C CA . GLU A 1 79 ? -32.698 27.215 6.699 1.00 45.44 79 GLU A CA 1
ATOM 618 C C . GLU A 1 79 ? -33.574 27.575 7.912 1.00 45.44 79 GLU A C 1
ATOM 620 O O . GLU A 1 79 ? -34.445 26.818 8.332 1.00 45.44 79 GLU A O 1
ATOM 625 N N . ILE A 1 80 ? -33.223 28.708 8.521 1.00 43.59 80 ILE A N 1
ATOM 626 C CA . ILE A 1 80 ? -34.056 29.664 9.267 1.00 43.59 80 ILE A CA 1
ATOM 627 C C . ILE A 1 80 ? -35.183 29.095 10.160 1.00 43.59 80 ILE A C 1
ATOM 629 O O . ILE A 1 80 ? -36.310 28.865 9.736 1.00 43.59 80 ILE A O 1
ATOM 633 N N . THR A 1 81 ? -34.945 29.017 11.472 1.00 37.91 81 THR A N 1
ATOM 634 C CA . THR A 1 81 ? -36.042 29.244 12.426 1.00 37.91 81 THR A CA 1
ATOM 635 C C . THR A 1 81 ? -36.128 30.744 12.654 1.00 37.91 81 THR A C 1
ATOM 637 O O . THR A 1 81 ? -35.396 31.297 13.477 1.00 37.91 81 THR A O 1
ATOM 640 N N . GLU A 1 82 ? -36.960 31.401 11.848 1.00 54.91 82 GLU A N 1
ATOM 641 C CA . GLU A 1 82 ? -37.362 32.788 12.053 1.00 54.91 82 GLU A CA 1
ATOM 642 C C . GLU A 1 82 ? -37.902 32.950 13.479 1.00 54.91 82 GLU A C 1
ATOM 644 O O . GLU A 1 82 ? -38.817 32.257 13.925 1.00 54.91 82 GLU A O 1
ATOM 649 N N . THR A 1 83 ? -37.262 33.849 14.215 1.00 51.81 83 THR A N 1
ATOM 650 C CA . THR A 1 83 ? -37.751 34.416 15.463 1.00 51.81 83 THR A CA 1
ATOM 651 C C . THR A 1 83 ? -38.931 35.330 15.151 1.00 51.81 83 THR A C 1
ATOM 653 O O . THR A 1 83 ? -38.723 36.382 14.547 1.00 51.81 83 THR A O 1
ATOM 656 N N . GLU A 1 84 ? -40.129 34.988 15.615 1.00 50.41 84 GLU A N 1
ATOM 657 C CA . GLU A 1 84 ? -41.160 35.990 15.891 1.00 50.41 84 GLU A CA 1
ATOM 658 C C . GLU A 1 84 ? -41.469 35.973 17.389 1.00 50.41 84 GLU A C 1
ATOM 660 O O . GLU A 1 84 ? -42.093 35.072 17.950 1.00 50.41 84 GLU A O 1
ATOM 665 N N . ASP A 1 85 ? -40.876 36.980 18.017 1.00 47.03 85 ASP A N 1
ATOM 666 C CA . ASP A 1 85 ? -41.115 37.498 19.347 1.00 47.03 85 ASP A CA 1
ATOM 667 C C . ASP A 1 85 ? -42.530 38.104 19.455 1.00 47.03 85 ASP A C 1
ATOM 669 O O . ASP A 1 85 ? -42.935 38.864 18.578 1.00 47.03 85 ASP A O 1
ATOM 673 N N . LEU A 1 86 ? -43.165 37.874 20.618 1.00 47.03 86 LEU A N 1
ATOM 674 C CA . LEU A 1 86 ? -44.266 38.650 21.233 1.00 47.03 86 LEU A CA 1
ATOM 675 C C . LEU A 1 86 ? -45.653 38.466 20.554 1.00 47.03 86 LEU A C 1
ATOM 677 O O . LEU A 1 86 ? -45.761 38.280 19.357 1.00 47.03 86 LEU A O 1
ATOM 681 N N . GLU A 1 87 ? -46.794 38.421 21.243 1.00 51.88 87 GLU A N 1
ATOM 682 C CA . GLU A 1 87 ? -47.266 39.284 22.323 1.00 51.88 87 GLU A CA 1
ATOM 683 C C . GLU A 1 87 ? -48.340 38.575 23.185 1.00 51.88 87 GLU A C 1
ATOM 685 O O . GLU A 1 87 ? -49.077 37.717 22.710 1.00 51.88 87 GLU A O 1
ATOM 690 N N . GLU A 1 88 ? -48.393 38.998 24.455 1.00 50.38 88 GLU A N 1
ATOM 691 C CA . GLU A 1 88 ? -49.607 39.326 25.228 1.00 50.38 88 GLU A CA 1
ATOM 692 C C . GLU A 1 88 ? -50.680 38.245 25.482 1.00 50.38 88 GLU A C 1
ATOM 694 O O . GLU A 1 88 ? -51.319 37.706 24.594 1.00 50.38 88 GLU A O 1
ATOM 699 N N . ASN A 1 89 ? -50.767 37.770 26.729 1.00 53.75 89 ASN A N 1
ATOM 700 C CA . ASN A 1 89 ? -51.698 38.228 27.777 1.00 53.75 89 ASN A CA 1
ATOM 701 C C . ASN A 1 89 ? -53.130 37.690 27.581 1.00 53.75 89 ASN A C 1
ATOM 703 O O . ASN A 1 89 ? -53.712 37.865 26.537 1.00 53.75 89 ASN A O 1
ATOM 707 N N . GLU A 1 90 ? -53.632 36.955 28.578 1.00 52.50 90 GLU A N 1
ATOM 708 C CA . GLU A 1 90 ? -55.037 36.814 29.027 1.00 52.50 90 GLU A CA 1
ATOM 709 C C . GLU A 1 90 ? -54.959 35.839 30.225 1.00 52.50 90 GLU A C 1
ATOM 711 O O . GLU A 1 90 ? -54.767 34.634 30.088 1.00 52.50 90 GLU A O 1
ATOM 716 N N . GLU A 1 91 ? -54.637 36.332 31.419 1.00 55.84 91 GLU A N 1
ATOM 717 C CA . GLU A 1 91 ? -55.616 36.642 32.467 1.00 55.84 91 GLU A CA 1
ATOM 718 C C . GLU A 1 91 ? -56.618 35.515 32.802 1.00 55.84 91 GLU A C 1
ATOM 720 O O . GLU A 1 91 ? -57.518 35.177 32.050 1.00 55.84 91 GLU A O 1
ATOM 725 N N . MET A 1 92 ? -56.506 35.065 34.057 1.00 55.00 92 MET A N 1
ATOM 726 C CA . MET A 1 92 ? -57.623 34.865 34.988 1.00 55.00 92 MET A CA 1
ATOM 727 C C . MET A 1 92 ? -58.687 33.788 34.686 1.00 55.00 92 MET A C 1
ATOM 729 O O . MET A 1 92 ? -59.692 34.062 34.043 1.00 55.00 92 MET A O 1
ATOM 733 N N . ASN A 1 93 ? -58.592 32.646 35.389 1.00 50.62 93 ASN A N 1
ATOM 734 C CA . ASN A 1 93 ? -59.656 32.129 36.283 1.00 50.62 93 ASN A CA 1
ATOM 735 C C . ASN A 1 93 ? -59.263 30.838 37.045 1.00 50.62 93 ASN A C 1
ATOM 737 O O . ASN A 1 93 ? -59.804 29.761 36.823 1.00 50.62 93 ASN A O 1
ATOM 741 N N . MET A 1 94 ? -58.403 30.937 38.060 1.00 48.78 94 MET A N 1
ATOM 742 C CA . MET A 1 94 ? -58.423 29.924 39.129 1.00 48.78 94 MET A CA 1
ATOM 743 C C . MET A 1 94 ? -59.607 30.243 40.052 1.00 48.78 94 MET A C 1
ATOM 745 O O . MET A 1 94 ? -59.459 31.014 41.001 1.00 48.78 94 MET A O 1
ATOM 749 N N . SER A 1 95 ? -60.795 29.716 39.740 1.00 62.03 95 SER A N 1
ATOM 750 C CA . SER A 1 95 ? -61.956 29.767 40.632 1.00 62.03 95 SER A CA 1
ATOM 751 C C . SER A 1 95 ? -62.472 28.370 40.998 1.00 62.03 95 SER A C 1
ATOM 753 O O . SER A 1 95 ? -62.708 27.534 40.130 1.00 62.03 95 SER A O 1
ATOM 755 N 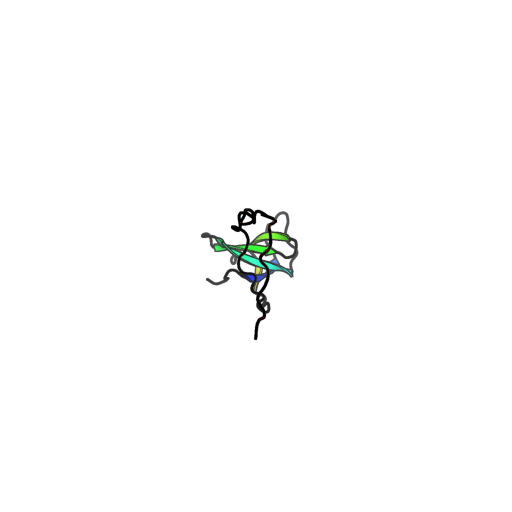N . MET A 1 96 ? -62.700 28.231 42.314 1.00 55.56 96 MET A N 1
ATOM 756 C CA . MET A 1 96 ? -63.389 27.180 43.091 1.00 55.56 96 MET A CA 1
ATOM 757 C C . MET A 1 96 ? -62.626 25.896 43.424 1.00 55.56 96 MET A C 1
ATOM 759 O O . MET A 1 96 ? -62.409 25.045 42.539 1.00 55.56 96 MET A O 1
#